Protein AF-A0A3L6G9D0-F1 (afdb_monomer_lite)

Sequence (107 aa):
MPVSINHIIGSWGTNRGPGYKKILLSGIAALFWAIWLSRNEVTFNHKPIPSIMQVIFRCTHWLRFWRLLQKEESQQQILVASHVLEVVAMEVFANHGWRSYTRIEYG

Organism: Zea mays (NCBI:txid4577)

pLDDT: mean 76.19, std 14.08, range [41.94, 90.88]

Radius of gyration: 17.06 Å; chains: 1; bounding box: 50×31×41 Å

Secondary structure (DSSP, 8-state):
----HHHHHHHHHSSS-HHHHHHHHHHHHHHHHHHHHHHHHHHHS-PPPPPHHHHHHHHHHHHHHHGGGS-HHHHHHHHHHHHHHHHHHHHHHHHH-----------

Foldseek 3Di:
DDPDPCVVCVVVPPPDDPLVVVLVVQLVVLLVVLVVVLVCCCVPVVDPNDDPLRSLLSSLVSLLVCLVVGDPVCSVVSNVVSVVSNVVSVVCCVVVPDPPDPPVPPD

Structure (mmCIF, N/CA/C/O backbone):
data_AF-A0A3L6G9D0-F1
#
_entry.id   AF-A0A3L6G9D0-F1
#
loop_
_atom_site.group_PDB
_atom_site.id
_atom_site.type_symbol
_atom_site.label_atom_id
_atom_site.label_alt_id
_atom_site.label_comp_id
_atom_site.label_asym_id
_atom_site.label_entity_id
_atom_site.label_seq_id
_atom_site.pdbx_PDB_ins_code
_atom_site.Cartn_x
_atom_site.Cartn_y
_atom_site.Cartn_z
_atom_site.occupancy
_atom_site.B_iso_or_equiv
_atom_site.auth_seq_id
_atom_site.auth_comp_id
_atom_site.auth_asym_id
_atom_site.auth_atom_id
_atom_site.pdbx_PDB_model_num
ATOM 1 N N . MET A 1 1 ? -18.083 16.469 -22.432 1.00 42.69 1 MET A N 1
ATOM 2 C CA . MET A 1 1 ? -16.983 16.941 -21.559 1.00 42.69 1 MET A CA 1
ATOM 3 C C . MET A 1 1 ? -17.552 17.099 -20.155 1.00 42.69 1 MET A C 1
ATOM 5 O O . MET A 1 1 ? -18.537 17.818 -20.044 1.00 42.69 1 MET A O 1
ATOM 9 N N . PRO A 1 2 ? -17.075 16.394 -19.112 1.00 41.94 2 PRO A N 1
ATOM 10 C CA . PRO A 1 2 ? -17.665 16.536 -17.787 1.00 41.94 2 PRO A CA 1
ATOM 11 C C . PRO A 1 2 ? -17.104 17.794 -17.110 1.00 41.94 2 PRO A C 1
ATOM 13 O O . PRO A 1 2 ? -15.895 17.979 -17.026 1.00 41.94 2 PRO A O 1
ATOM 16 N N . VAL A 1 3 ? -18.008 18.667 -16.664 1.00 63.78 3 VAL A N 1
ATOM 17 C CA . VAL A 1 3 ? -17.727 20.044 -16.204 1.00 63.78 3 VAL A CA 1
ATOM 18 C C . VAL A 1 3 ? -17.526 20.117 -14.677 1.00 63.78 3 VAL A C 1
ATOM 20 O O . VAL A 1 3 ? -17.263 21.178 -14.124 1.00 63.78 3 VAL A O 1
ATOM 23 N N . SER A 1 4 ? -17.631 18.997 -13.950 1.00 59.56 4 SER A N 1
ATOM 24 C CA . SER A 1 4 ? -17.546 19.005 -12.485 1.00 59.56 4 SER A CA 1
ATOM 25 C C . SER A 1 4 ? -17.080 17.672 -11.899 1.00 59.56 4 SER A C 1
ATOM 27 O O . SER A 1 4 ? -17.589 16.610 -12.262 1.00 59.56 4 SER A O 1
ATOM 29 N N . ILE A 1 5 ? -16.171 17.744 -10.918 1.00 57.91 5 ILE A N 1
ATOM 30 C CA . ILE A 1 5 ? -15.706 16.615 -10.086 1.00 57.91 5 ILE A CA 1
ATOM 31 C C . ILE A 1 5 ? -16.893 15.901 -9.409 1.00 57.91 5 ILE A C 1
ATOM 33 O O . ILE A 1 5 ? -16.876 14.680 -9.238 1.00 57.91 5 ILE A O 1
ATOM 37 N N . ASN A 1 6 ? -17.974 16.635 -9.119 1.00 56.28 6 ASN A N 1
ATOM 38 C CA . ASN A 1 6 ? -19.200 16.072 -8.556 1.00 56.28 6 ASN A CA 1
ATOM 39 C C . ASN A 1 6 ? -19.919 15.104 -9.506 1.00 56.28 6 ASN A C 1
ATOM 41 O O . ASN A 1 6 ? -20.649 14.248 -9.032 1.00 56.28 6 ASN A O 1
ATOM 45 N N . HIS A 1 7 ? -19.707 15.163 -10.821 1.00 56.19 7 HIS A N 1
ATOM 46 C CA . HIS A 1 7 ? -20.327 14.198 -11.737 1.00 56.19 7 HIS A CA 1
ATOM 47 C C . HIS A 1 7 ? -19.551 12.872 -11.817 1.00 56.19 7 HIS A C 1
ATOM 49 O O . HIS A 1 7 ? -20.119 11.835 -12.141 1.00 56.19 7 HIS A O 1
ATOM 55 N N . ILE A 1 8 ? -18.251 12.893 -11.512 1.00 63.28 8 ILE A N 1
ATOM 56 C CA . ILE A 1 8 ? -17.376 11.712 -11.590 1.00 63.28 8 ILE A CA 1
ATOM 57 C C . ILE A 1 8 ? -17.401 10.938 -10.264 1.00 63.28 8 ILE A C 1
ATOM 59 O O . ILE A 1 8 ? -17.397 9.712 -10.256 1.00 63.28 8 ILE A O 1
ATOM 63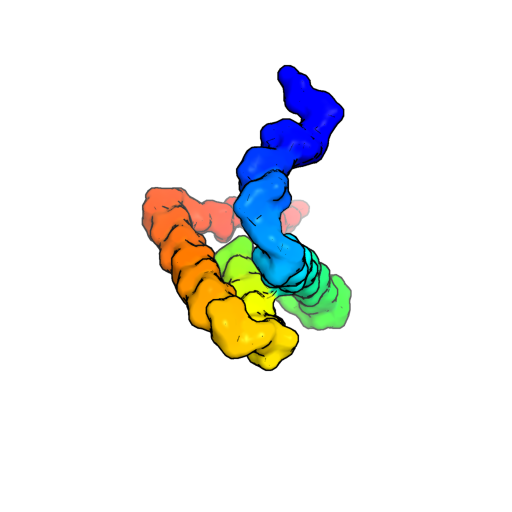 N N . ILE A 1 9 ? -17.458 11.655 -9.137 1.00 57.75 9 ILE A N 1
ATOM 64 C CA . ILE A 1 9 ? -17.334 11.080 -7.784 1.00 57.75 9 ILE A CA 1
ATOM 65 C C . ILE A 1 9 ? -18.659 11.176 -7.001 1.00 57.75 9 ILE A C 1
ATOM 67 O O . ILE A 1 9 ? -18.867 10.471 -6.011 1.00 57.75 9 ILE A O 1
ATOM 71 N N . GLY A 1 10 ? -19.587 12.038 -7.430 1.00 54.00 10 GLY A N 1
ATOM 72 C CA . GLY A 1 10 ? -20.769 12.390 -6.641 1.00 54.00 10 GLY A CA 1
ATOM 73 C C . GLY A 1 10 ? -21.744 11.245 -6.411 1.00 54.00 10 GLY A C 1
ATOM 74 O O . GLY A 1 10 ? -22.328 11.201 -5.332 1.00 54.00 10 GLY A O 1
ATOM 75 N N . SER A 1 11 ? -21.87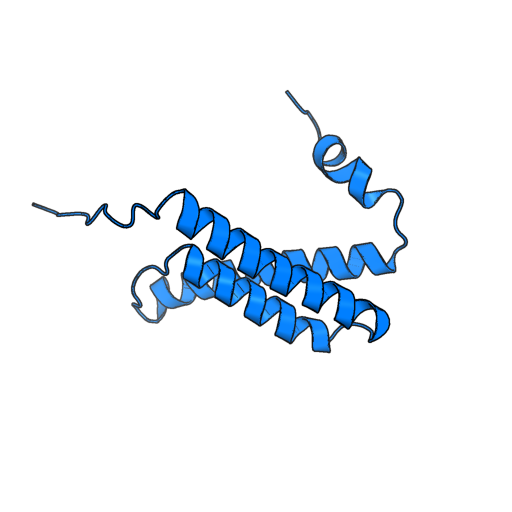4 10.284 -7.334 1.00 58.22 11 SER A N 1
ATOM 76 C CA . SER A 1 11 ? -22.759 9.120 -7.145 1.00 58.22 11 SER A CA 1
ATOM 77 C C . SER A 1 11 ? -22.235 8.133 -6.093 1.00 58.22 11 SER A C 1
ATOM 79 O O . SER A 1 11 ? -23.020 7.495 -5.398 1.00 58.22 11 SER A O 1
ATOM 81 N N . TRP A 1 12 ? -20.913 8.041 -5.913 1.00 57.00 12 TRP A N 1
ATOM 82 C CA . TRP A 1 12 ? -20.292 7.203 -4.881 1.00 57.00 12 TRP A CA 1
ATOM 83 C C . TRP A 1 12 ? -20.328 7.843 -3.489 1.00 57.00 12 TRP A C 1
ATOM 85 O O . TRP A 1 12 ? -20.414 7.139 -2.482 1.00 57.00 12 TRP A O 1
ATOM 95 N N . GLY A 1 13 ? -20.254 9.176 -3.416 1.00 52.88 13 GLY A N 1
ATOM 96 C CA . GLY A 1 13 ? -20.108 9.910 -2.155 1.00 52.88 13 GLY A CA 1
ATOM 97 C C . GLY A 1 13 ? -21.407 10.379 -1.493 1.00 52.88 13 GLY A C 1
ATOM 98 O O . GLY A 1 13 ? -21.374 10.771 -0.324 1.00 52.88 13 GLY A O 1
ATOM 99 N N . THR A 1 14 ? -22.538 10.384 -2.201 1.00 55.44 14 THR A N 1
ATOM 100 C CA . THR A 1 14 ? -23.781 11.006 -1.699 1.00 55.44 14 THR A CA 1
ATOM 101 C C . THR A 1 14 ? -24.603 10.113 -0.773 1.00 55.44 14 THR A C 1
ATOM 103 O O . THR A 1 14 ? -25.296 10.657 0.080 1.00 55.44 14 THR A O 1
ATOM 106 N N . ASN A 1 15 ? -24.479 8.781 -0.849 1.00 54.50 15 ASN A N 1
ATOM 107 C CA . ASN A 1 15 ? -25.384 7.867 -0.130 1.00 54.50 15 ASN A CA 1
ATOM 108 C C . ASN A 1 15 ? -24.731 6.979 0.952 1.00 54.50 15 ASN A C 1
ATOM 110 O O . ASN A 1 15 ? -25.356 6.048 1.452 1.00 54.50 15 ASN A O 1
ATOM 114 N N . ARG A 1 16 ? -23.469 7.220 1.333 1.00 58.38 16 ARG A N 1
ATOM 115 C CA . ARG A 1 16 ? -22.813 6.497 2.442 1.00 58.38 16 ARG A CA 1
ATOM 116 C C . ARG A 1 16 ? -22.476 7.460 3.571 1.00 58.38 16 ARG A C 1
ATOM 118 O O . ARG A 1 16 ? -21.923 8.532 3.332 1.00 58.38 16 ARG A O 1
ATOM 125 N N . GLY A 1 17 ? -22.835 7.075 4.795 1.00 66.06 17 GLY A N 1
ATOM 126 C CA . GLY A 1 17 ? -22.732 7.909 5.992 1.00 66.06 17 GLY A CA 1
ATOM 127 C C . GLY A 1 17 ? -21.331 8.494 6.256 1.00 66.06 17 GLY A C 1
ATOM 128 O O . GLY A 1 17 ? -20.333 8.060 5.675 1.00 66.06 17 GLY A O 1
ATOM 129 N N . PRO A 1 18 ? -21.220 9.473 7.171 1.00 67.19 18 PRO A N 1
ATOM 130 C CA . PRO A 1 18 ? -20.000 10.257 7.399 1.00 67.19 18 PRO A CA 1
ATOM 131 C C . PRO A 1 18 ? -18.759 9.427 7.775 1.00 67.19 18 PRO A C 1
ATOM 133 O O . PRO A 1 18 ? -17.638 9.875 7.539 1.00 67.19 18 PRO A O 1
ATOM 136 N N . GLY A 1 19 ? -18.927 8.211 8.309 1.00 69.12 19 GLY A N 1
ATOM 137 C CA . GLY A 1 19 ? -17.821 7.280 8.572 1.00 69.12 19 GLY A CA 1
ATOM 138 C C . GLY A 1 19 ? -17.112 6.798 7.300 1.00 69.12 19 GLY A C 1
ATOM 139 O O . GLY A 1 19 ? -15.885 6.771 7.257 1.00 69.12 19 GLY A O 1
ATOM 140 N N . TYR A 1 20 ? -17.864 6.522 6.231 1.00 71.12 20 TYR A N 1
ATOM 141 C CA . TYR A 1 20 ? -17.312 6.065 4.951 1.00 71.12 20 TYR A CA 1
ATOM 142 C C . TYR A 1 20 ? -16.453 7.141 4.276 1.00 71.12 20 TYR A C 1
ATOM 144 O O . TYR A 1 20 ? -15.377 6.850 3.759 1.00 71.12 20 TYR A O 1
ATOM 152 N N . LYS A 1 21 ? -16.886 8.406 4.342 1.00 75.69 21 LYS A N 1
ATOM 153 C CA . LYS A 1 21 ? -16.130 9.539 3.785 1.00 75.69 21 LYS A CA 1
ATOM 154 C C . LYS A 1 21 ? -14.762 9.700 4.452 1.00 75.69 21 LYS A C 1
ATOM 156 O O . LYS A 1 21 ? -13.784 9.972 3.764 1.00 75.69 21 LYS A O 1
ATOM 161 N N . LYS A 1 22 ? -14.680 9.493 5.773 1.00 77.56 22 LYS A N 1
ATOM 162 C CA . LYS A 1 22 ? -13.414 9.557 6.523 1.00 77.56 22 LYS A CA 1
ATOM 163 C C . LYS A 1 22 ? -12.443 8.451 6.103 1.00 77.56 22 LYS A C 1
ATOM 165 O O . LYS A 1 22 ? -11.271 8.736 5.889 1.00 77.56 22 LYS A O 1
ATOM 170 N N . ILE A 1 23 ? -12.945 7.229 5.926 1.00 78.94 23 ILE A N 1
ATOM 171 C CA . ILE A 1 23 ? -12.150 6.078 5.466 1.00 78.94 23 ILE A CA 1
ATOM 172 C C . ILE A 1 23 ? -11.670 6.281 4.022 1.00 78.94 23 ILE A C 1
ATOM 174 O O . ILE A 1 23 ? -10.529 5.975 3.690 1.00 78.94 23 ILE A O 1
ATOM 178 N N . LEU A 1 24 ? -12.516 6.840 3.154 1.00 79.94 24 LEU A N 1
ATOM 179 C CA . LEU A 1 24 ? -12.130 7.145 1.777 1.00 79.94 24 LEU A CA 1
ATOM 180 C C . LEU A 1 24 ? -11.027 8.211 1.728 1.00 79.94 24 LEU A C 1
ATOM 182 O O . LEU A 1 24 ? -10.043 8.043 1.013 1.00 79.94 24 LEU A O 1
ATOM 186 N N . LEU A 1 25 ? -11.166 9.285 2.510 1.00 83.81 25 LEU A N 1
ATOM 187 C CA . LEU A 1 25 ? -10.152 10.337 2.603 1.00 83.81 25 LEU A CA 1
ATOM 188 C C . LEU A 1 25 ? -8.828 9.806 3.156 1.00 83.81 25 LEU A C 1
ATOM 190 O O . LEU A 1 25 ? -7.779 10.146 2.615 1.00 83.81 25 LEU A O 1
ATOM 194 N N . SER A 1 26 ? -8.861 8.953 4.185 1.00 81.94 26 SER A N 1
ATOM 195 C CA . SER A 1 26 ? -7.639 8.341 4.717 1.00 81.94 26 SER A CA 1
ATOM 196 C C . SER A 1 26 ? -6.979 7.408 3.698 1.00 81.94 26 SER A C 1
ATOM 198 O O . SER A 1 26 ? -5.757 7.426 3.569 1.00 81.94 26 SER A O 1
ATOM 200 N N . GLY A 1 27 ? -7.766 6.676 2.903 1.00 84.44 27 GLY A N 1
ATOM 201 C CA . GLY A 1 27 ? -7.255 5.869 1.794 1.00 84.44 27 GLY A CA 1
ATOM 202 C C . GLY A 1 27 ? -6.609 6.703 0.682 1.00 84.44 27 GLY A C 1
ATOM 203 O O . GLY A 1 27 ? -5.503 6.396 0.239 1.00 84.44 27 GLY A O 1
ATOM 204 N N . ILE A 1 28 ? -7.256 7.798 0.269 1.00 84.81 28 ILE A N 1
ATOM 205 C CA . ILE A 1 28 ? -6.712 8.741 -0.723 1.00 84.81 28 ILE A CA 1
ATOM 206 C C . ILE A 1 28 ? -5.419 9.385 -0.202 1.00 84.81 28 ILE A C 1
ATOM 208 O O . ILE A 1 28 ? -4.432 9.478 -0.933 1.00 84.81 28 ILE A O 1
ATOM 212 N N . ALA A 1 29 ? -5.392 9.785 1.069 1.00 87.88 29 ALA A N 1
ATOM 213 C CA . ALA A 1 29 ? -4.201 10.340 1.699 1.00 87.88 29 ALA A CA 1
ATOM 214 C C . ALA A 1 29 ? -3.049 9.321 1.747 1.00 87.88 29 ALA A C 1
ATOM 216 O O . ALA A 1 29 ? -1.919 9.684 1.431 1.00 87.88 29 ALA A O 1
ATOM 217 N N . ALA A 1 30 ? -3.326 8.048 2.050 1.00 86.38 30 ALA A N 1
ATOM 218 C CA . ALA A 1 30 ? -2.318 6.986 2.030 1.00 86.38 30 ALA A CA 1
ATOM 219 C C . ALA A 1 30 ? -1.724 6.761 0.625 1.00 86.38 30 ALA A C 1
ATOM 221 O O . ALA A 1 30 ? -0.519 6.537 0.496 1.00 86.38 30 ALA A O 1
ATOM 222 N N . LEU A 1 31 ? -2.535 6.880 -0.435 1.00 83.88 31 LEU A N 1
ATOM 223 C CA . LEU A 1 31 ? -2.054 6.822 -1.822 1.00 83.88 31 LEU A CA 1
ATOM 224 C C . LEU A 1 31 ? -1.108 7.985 -2.139 1.00 83.88 31 LEU A C 1
ATOM 226 O O . LEU A 1 31 ? 0.001 7.765 -2.631 1.00 83.88 31 LEU A O 1
ATOM 230 N N . PHE A 1 32 ? -1.509 9.218 -1.817 1.00 87.19 32 PHE A N 1
ATOM 231 C CA . PHE A 1 32 ? -0.644 10.384 -2.011 1.00 87.19 32 PHE A CA 1
ATOM 232 C C . PHE A 1 32 ? 0.644 10.288 -1.190 1.00 87.19 32 PHE A C 1
ATOM 234 O O . PHE A 1 32 ? 1.714 10.620 -1.699 1.00 87.19 32 PHE A O 1
ATOM 241 N N . TRP A 1 33 ? 0.561 9.772 0.038 1.00 87.50 33 TRP A N 1
ATOM 242 C CA . TRP A 1 33 ? 1.716 9.541 0.902 1.00 87.50 33 TRP A CA 1
ATOM 243 C C . TRP A 1 33 ? 2.711 8.557 0.279 1.00 87.50 33 TRP A C 1
ATOM 245 O O . TRP A 1 33 ? 3.908 8.835 0.217 1.00 87.50 33 TRP A O 1
ATOM 255 N N . ALA A 1 34 ? 2.229 7.431 -0.248 1.00 85.62 34 ALA A N 1
ATOM 256 C CA . ALA A 1 34 ? 3.073 6.425 -0.883 1.00 85.62 34 ALA A CA 1
ATOM 257 C C . ALA A 1 34 ? 3.744 6.935 -2.173 1.00 85.62 34 ALA A C 1
ATOM 259 O O . ALA A 1 34 ? 4.912 6.617 -2.424 1.00 85.62 34 ALA A O 1
ATOM 260 N N . ILE A 1 35 ? 3.044 7.756 -2.965 1.00 85.38 35 ILE A N 1
ATOM 261 C CA . ILE A 1 35 ? 3.606 8.414 -4.157 1.00 85.38 35 ILE A CA 1
ATOM 262 C C . ILE A 1 35 ? 4.677 9.426 -3.748 1.00 85.38 35 ILE A C 1
ATOM 264 O O . ILE A 1 35 ? 5.779 9.414 -4.301 1.00 85.38 35 ILE A O 1
ATOM 268 N N . TRP A 1 36 ? 4.375 10.282 -2.770 1.00 88.50 36 TRP A N 1
ATOM 269 C CA . TRP A 1 36 ? 5.309 11.287 -2.269 1.00 88.50 36 TRP A CA 1
ATOM 270 C C . TRP A 1 36 ? 6.577 10.642 -1.701 1.00 88.50 36 TRP A C 1
ATOM 272 O O . TRP A 1 36 ? 7.679 11.009 -2.102 1.00 88.50 36 TRP A O 1
ATOM 282 N N . LEU A 1 37 ? 6.434 9.609 -0.867 1.00 85.69 37 LEU A N 1
ATOM 283 C CA . LEU A 1 37 ? 7.566 8.861 -0.324 1.00 85.69 37 LEU A CA 1
ATOM 284 C C . LEU A 1 37 ? 8.384 8.200 -1.440 1.00 85.69 37 LEU A C 1
ATOM 286 O O . LEU A 1 37 ? 9.607 8.277 -1.441 1.00 85.69 37 LEU A O 1
ATOM 290 N N . SER A 1 38 ? 7.721 7.597 -2.428 1.00 83.81 38 SER A N 1
ATOM 291 C CA . SER A 1 38 ? 8.411 6.977 -3.565 1.00 83.81 38 SER A CA 1
ATOM 292 C C . SER A 1 38 ? 9.214 7.989 -4.383 1.00 83.81 38 SER A C 1
ATOM 294 O O . SER A 1 38 ? 10.305 7.652 -4.834 1.00 83.81 38 SER A O 1
ATOM 296 N N . ARG A 1 39 ? 8.727 9.229 -4.526 1.00 81.62 39 ARG A N 1
ATOM 297 C CA . ARG A 1 39 ? 9.494 10.321 -5.145 1.00 81.62 39 ARG A CA 1
ATOM 298 C C . ARG A 1 39 ? 10.665 10.769 -4.273 1.00 81.62 39 ARG A C 1
ATOM 300 O O . ARG A 1 39 ? 11.765 10.924 -4.793 1.00 81.62 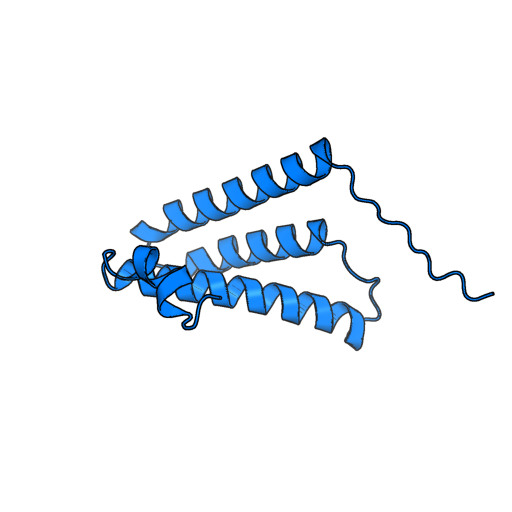39 ARG A O 1
ATOM 307 N N . ASN A 1 40 ? 10.459 10.920 -2.968 1.00 85.19 40 ASN A N 1
ATOM 308 C CA . ASN A 1 40 ? 11.521 11.330 -2.049 1.00 85.19 40 ASN A CA 1
ATOM 309 C C . ASN A 1 40 ? 12.675 10.326 -2.000 1.00 85.19 40 ASN A C 1
ATOM 311 O O . ASN A 1 40 ? 13.830 10.731 -1.971 1.00 85.19 40 ASN A O 1
ATOM 315 N N . GLU A 1 41 ? 12.388 9.028 -2.046 1.00 83.06 41 GLU A N 1
ATOM 316 C CA . GLU A 1 41 ? 13.429 7.996 -2.092 1.00 83.06 41 GLU A CA 1
ATOM 317 C C . GLU A 1 41 ? 14.328 8.119 -3.337 1.00 83.06 41 GLU A C 1
ATOM 319 O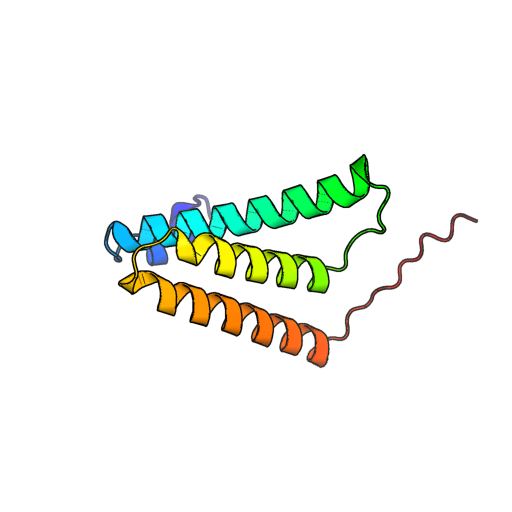 O . GLU A 1 41 ? 15.528 7.865 -3.263 1.00 83.06 41 GLU A O 1
ATOM 324 N N . VAL A 1 42 ? 13.774 8.543 -4.474 1.00 83.06 42 VAL A N 1
ATOM 325 C CA . VAL A 1 42 ? 14.553 8.776 -5.701 1.00 83.06 42 VAL A CA 1
ATOM 326 C C . VAL A 1 42 ? 15.367 10.065 -5.588 1.00 83.06 42 VAL A C 1
ATOM 328 O O . VAL A 1 42 ? 16.542 10.087 -5.944 1.00 83.06 42 VAL A O 1
ATOM 331 N N . THR A 1 43 ? 14.755 11.137 -5.078 1.00 77.44 43 THR A N 1
ATOM 332 C CA . THR A 1 43 ? 15.379 12.467 -5.009 1.00 77.44 43 THR A CA 1
ATOM 333 C C . THR A 1 43 ? 16.448 12.580 -3.922 1.00 77.44 43 THR A C 1
ATOM 335 O O . THR A 1 43 ? 17.487 13.180 -4.172 1.00 77.44 43 THR A O 1
ATOM 338 N N . PHE A 1 44 ? 16.211 12.019 -2.735 1.00 78.69 44 PHE A N 1
ATOM 339 C CA . PHE A 1 44 ? 17.088 12.185 -1.571 1.00 78.69 44 PHE A CA 1
ATOM 340 C C . PHE A 1 44 ? 18.008 10.988 -1.331 1.00 78.69 44 PHE A C 1
ATOM 342 O O . PHE A 1 44 ? 19.143 11.177 -0.912 1.00 78.69 44 PHE A O 1
ATOM 349 N N . ASN A 1 45 ? 17.545 9.764 -1.612 1.00 79.81 45 ASN A N 1
ATOM 350 C CA . ASN A 1 45 ? 18.331 8.548 -1.364 1.00 79.81 45 ASN A CA 1
ATOM 351 C C . ASN A 1 45 ? 18.997 7.994 -2.634 1.00 79.81 45 ASN A C 1
ATOM 353 O O . ASN A 1 45 ? 19.546 6.894 -2.589 1.00 79.81 45 ASN A O 1
ATOM 357 N N . HIS A 1 46 ? 18.918 8.714 -3.764 1.00 77.94 46 HIS A N 1
ATOM 358 C CA . HIS A 1 46 ? 19.443 8.302 -5.075 1.00 77.94 46 HIS A CA 1
ATOM 359 C C . HIS A 1 46 ? 19.051 6.869 -5.480 1.00 77.94 46 HIS A C 1
ATOM 361 O O . HIS A 1 46 ? 19.776 6.187 -6.208 1.00 77.94 46 HIS A O 1
ATOM 367 N N . LYS A 1 47 ? 17.897 6.386 -5.000 1.00 79.44 47 LYS A N 1
ATOM 368 C CA . LYS A 1 47 ? 17.406 5.048 -5.334 1.00 79.44 47 LYS A CA 1
ATOM 369 C C . LYS A 1 47 ? 16.875 5.024 -6.769 1.00 79.44 47 LYS A C 1
ATOM 371 O O . LYS A 1 47 ? 16.367 6.041 -7.250 1.00 79.44 47 LYS A O 1
ATOM 376 N N . PRO A 1 48 ? 16.943 3.869 -7.456 1.00 79.25 48 PRO A N 1
ATOM 377 C CA . PRO A 1 48 ? 16.351 3.729 -8.780 1.00 79.25 48 PRO A CA 1
ATOM 378 C C . PRO A 1 48 ? 14.849 4.028 -8.738 1.00 79.25 48 PRO A C 1
ATOM 380 O O . PRO A 1 48 ? 14.181 3.786 -7.727 1.00 79.25 48 PRO A O 1
ATOM 383 N N . ILE A 1 49 ? 14.325 4.546 -9.852 1.00 78.31 49 ILE A N 1
ATOM 384 C CA . ILE A 1 49 ? 12.903 4.871 -9.995 1.00 78.31 49 ILE A CA 1
ATOM 385 C C . ILE A 1 49 ? 12.089 3.595 -9.728 1.00 78.31 49 ILE A C 1
ATOM 387 O O . ILE A 1 49 ? 12.266 2.608 -10.449 1.00 78.31 49 ILE A O 1
ATOM 391 N N . PRO A 1 50 ? 11.222 3.579 -8.698 1.00 78.69 50 PRO A N 1
ATOM 392 C CA . PRO A 1 50 ? 10.464 2.388 -8.356 1.00 78.69 50 PRO A CA 1
ATOM 393 C C . PRO A 1 50 ? 9.472 2.055 -9.469 1.00 78.69 50 PRO A C 1
ATOM 395 O O . PRO A 1 50 ? 8.852 2.945 -10.058 1.00 78.69 50 PRO A O 1
ATOM 398 N N . SER A 1 51 ? 9.292 0.764 -9.743 1.00 82.31 51 SER A N 1
ATOM 399 C CA . SER A 1 51 ? 8.281 0.324 -10.705 1.00 82.31 51 SER A CA 1
ATOM 400 C C . SER A 1 51 ? 6.875 0.644 -10.194 1.00 82.31 51 SER A C 1
ATOM 402 O O . SER A 1 51 ? 6.643 0.732 -8.986 1.00 82.31 51 SER A O 1
ATOM 404 N N . ILE A 1 52 ? 5.899 0.766 -11.099 1.00 80.75 52 ILE A N 1
ATOM 405 C CA . ILE A 1 52 ? 4.502 1.000 -10.701 1.00 80.75 52 ILE A CA 1
ATOM 406 C C . ILE A 1 52 ? 4.004 -0.105 -9.760 1.00 80.75 52 ILE A C 1
ATOM 408 O O . ILE A 1 52 ? 3.323 0.193 -8.783 1.00 80.75 52 ILE A O 1
ATOM 412 N N . MET A 1 53 ? 4.420 -1.357 -9.974 1.00 84.31 53 MET A N 1
ATOM 413 C CA . MET A 1 53 ? 4.130 -2.461 -9.058 1.00 84.31 53 MET A CA 1
ATOM 414 C C . MET A 1 53 ? 4.685 -2.178 -7.654 1.00 84.31 53 MET A C 1
ATOM 416 O O . MET A 1 53 ? 3.952 -2.275 -6.674 1.00 84.31 53 MET A O 1
ATOM 420 N N . GLN A 1 54 ? 5.951 -1.762 -7.538 1.00 85.62 54 GLN A N 1
ATOM 421 C CA . GLN A 1 54 ? 6.549 -1.412 -6.244 1.00 85.62 54 GLN A CA 1
ATOM 422 C C . GLN A 1 54 ? 5.824 -0.243 -5.569 1.00 85.62 54 GLN A C 1
ATOM 424 O O . GLN A 1 54 ? 5.645 -0.261 -4.351 1.00 85.62 54 GLN A O 1
ATOM 429 N N . VAL A 1 55 ? 5.380 0.754 -6.337 1.00 85.75 55 VAL A N 1
ATOM 430 C CA . VAL A 1 55 ? 4.576 1.863 -5.806 1.00 85.75 55 VAL A CA 1
ATOM 431 C C . VAL A 1 55 ? 3.229 1.351 -5.287 1.00 85.75 55 VAL A C 1
ATOM 433 O O . VAL A 1 55 ? 2.855 1.700 -4.171 1.00 85.75 55 VAL A O 1
ATOM 436 N N . ILE A 1 56 ? 2.538 0.471 -6.020 1.00 87.12 56 ILE A N 1
ATOM 437 C CA . ILE A 1 56 ? 1.256 -0.113 -5.590 1.00 87.12 56 ILE A CA 1
ATOM 438 C C . ILE A 1 56 ? 1.418 -0.945 -4.311 1.00 87.12 56 ILE A C 1
ATOM 440 O O . ILE A 1 56 ? 0.647 -0.757 -3.372 1.00 87.12 56 ILE A O 1
ATOM 444 N N . PHE A 1 57 ? 2.438 -1.800 -4.215 1.00 87.00 57 PHE A N 1
ATOM 445 C CA . PHE A 1 57 ? 2.696 -2.566 -2.987 1.00 87.00 57 PHE A CA 1
ATOM 446 C C . PHE A 1 57 ? 3.060 -1.667 -1.795 1.00 87.00 57 PHE A C 1
ATOM 448 O O . PHE A 1 57 ? 2.704 -1.954 -0.652 1.00 87.00 57 PHE A O 1
ATOM 455 N N . ARG A 1 58 ? 3.735 -0.535 -2.031 1.00 88.44 58 ARG A N 1
ATOM 456 C CA . ARG A 1 58 ? 3.954 0.472 -0.978 1.00 88.44 58 ARG A CA 1
ATOM 457 C C . ARG A 1 58 ? 2.642 1.131 -0.561 1.00 88.44 58 ARG A C 1
ATOM 459 O O . ARG A 1 58 ? 2.416 1.306 0.633 1.00 88.44 58 ARG A O 1
ATOM 466 N N . CYS A 1 59 ? 1.767 1.463 -1.509 1.00 88.25 59 CYS A N 1
ATOM 467 C CA . CYS A 1 59 ? 0.430 1.975 -1.211 1.00 88.25 59 CYS A CA 1
ATOM 468 C C . CYS A 1 59 ? -0.364 0.996 -0.337 1.00 88.25 59 CYS A C 1
ATOM 470 O O . CYS A 1 59 ? -0.938 1.407 0.670 1.00 88.25 59 CYS A O 1
ATOM 472 N N . THR A 1 60 ? -0.378 -0.295 -0.679 1.00 88.94 60 THR A N 1
ATOM 473 C CA . THR A 1 60 ? -1.135 -1.315 0.068 1.00 88.94 60 THR A CA 1
ATOM 474 C C . THR A 1 60 ? -0.545 -1.542 1.457 1.00 88.94 60 THR A C 1
ATOM 476 O O . THR A 1 60 ? -1.290 -1.694 2.427 1.00 88.94 60 THR A O 1
ATOM 479 N N . HIS A 1 61 ? 0.781 -1.469 1.592 1.00 89.69 61 HIS A N 1
ATOM 480 C CA . HIS A 1 61 ? 1.452 -1.477 2.889 1.00 89.69 61 HIS A CA 1
ATOM 481 C C . HIS A 1 61 ? 1.007 -0.300 3.771 1.00 89.69 61 HIS A C 1
ATOM 483 O O . HIS A 1 61 ? 0.586 -0.510 4.911 1.00 89.69 61 HIS A O 1
ATOM 489 N N . TRP A 1 62 ? 1.024 0.927 3.242 1.00 88.25 62 TRP A N 1
ATOM 490 C CA . TRP A 1 62 ? 0.586 2.108 3.992 1.00 88.25 62 TRP A CA 1
ATOM 491 C C . TRP A 1 62 ? -0.903 2.068 4.334 1.00 88.25 62 TRP A C 1
ATOM 493 O O . TRP A 1 62 ? -1.267 2.408 5.457 1.00 88.25 62 TRP A O 1
ATOM 503 N N . LEU A 1 63 ? -1.756 1.574 3.433 1.00 87.88 63 LEU A N 1
ATOM 504 C CA . LEU A 1 63 ? -3.177 1.351 3.718 1.00 87.88 63 LEU A CA 1
ATOM 505 C C . LEU A 1 63 ? -3.372 0.370 4.881 1.00 87.88 63 LEU A C 1
ATOM 507 O O . LEU A 1 63 ? -4.143 0.649 5.801 1.00 87.88 63 LEU A O 1
ATOM 511 N N . ARG A 1 64 ? -2.636 -0.748 4.897 1.00 88.75 64 ARG A N 1
ATOM 512 C CA . ARG A 1 64 ? -2.672 -1.725 5.999 1.00 88.75 64 ARG A CA 1
ATOM 513 C C . ARG A 1 64 ? -2.147 -1.165 7.315 1.00 88.75 64 ARG A C 1
ATOM 515 O O . ARG A 1 64 ? -2.670 -1.552 8.361 1.00 88.75 64 ARG A O 1
ATOM 522 N N . PHE A 1 65 ? -1.144 -0.290 7.266 1.00 87.88 65 PHE A N 1
ATOM 523 C CA . PHE A 1 65 ? -0.599 0.379 8.445 1.00 87.88 65 PHE A CA 1
ATOM 524 C C . PHE A 1 65 ? -1.596 1.408 8.998 1.00 87.88 65 PHE A C 1
ATOM 526 O O . PHE A 1 65 ? -1.952 1.367 10.172 1.00 87.88 65 PHE A O 1
ATOM 533 N N . TRP A 1 66 ? -2.140 2.275 8.140 1.00 86.69 66 TRP A N 1
ATOM 534 C CA . TRP A 1 66 ? -3.065 3.346 8.534 1.00 86.69 66 TRP A CA 1
ATOM 535 C C . TRP A 1 66 ? -4.439 2.829 8.941 1.00 86.69 66 TRP A C 1
ATOM 537 O O . TRP A 1 66 ? -5.143 3.482 9.708 1.00 86.69 66 TRP A O 1
ATOM 547 N N . ARG A 1 67 ? -4.805 1.628 8.496 1.00 87.69 67 ARG A N 1
ATOM 548 C CA . ARG A 1 67 ? -5.947 0.878 9.015 1.00 87.69 67 ARG A CA 1
ATOM 549 C C . ARG A 1 67 ? -5.944 0.775 10.539 1.00 87.69 67 ARG A C 1
ATOM 551 O O . ARG A 1 67 ? -7.010 0.879 11.131 1.00 87.69 67 ARG A O 1
ATOM 558 N N . LEU A 1 68 ? -4.781 0.585 11.167 1.00 86.88 68 LEU A N 1
ATOM 559 C CA . LEU A 1 68 ? -4.678 0.463 12.628 1.00 86.88 68 LEU A CA 1
ATOM 560 C C . LEU A 1 68 ? -5.127 1.744 13.349 1.00 86.88 68 LEU A C 1
ATOM 562 O O . LEU A 1 68 ? -5.521 1.690 14.507 1.00 86.88 68 LEU A O 1
ATOM 566 N N . LEU A 1 69 ? -5.114 2.883 12.651 1.00 85.31 69 LEU A N 1
ATOM 567 C CA . LEU A 1 69 ? -5.596 4.174 13.146 1.00 85.31 69 LEU A CA 1
ATOM 568 C C . LEU A 1 69 ? -7.108 4.367 12.934 1.00 85.31 69 LEU A C 1
ATOM 570 O O . LEU A 1 69 ? -7.668 5.376 13.360 1.00 85.31 69 LEU A O 1
ATOM 574 N N . GLN A 1 70 ? -7.774 3.446 12.235 1.00 83.62 70 GLN A N 1
ATOM 575 C CA . GLN A 1 70 ? -9.209 3.500 11.966 1.00 83.62 70 GLN A CA 1
ATOM 576 C C . GLN A 1 70 ? -9.990 2.643 12.968 1.00 83.62 70 GLN A C 1
ATOM 578 O O . GLN A 1 70 ? -9.453 1.729 13.598 1.00 83.62 70 GLN A O 1
ATOM 583 N N . LYS A 1 71 ? -11.294 2.921 13.086 1.00 83.38 71 LYS A N 1
ATOM 584 C CA . LYS A 1 71 ? -12.213 2.141 13.930 1.00 83.38 71 LYS A CA 1
ATOM 585 C C . LYS A 1 71 ? -12.219 0.672 13.514 1.00 83.38 71 LYS A C 1
ATOM 587 O O . LYS A 1 71 ? -12.219 0.393 12.315 1.00 83.38 71 LYS A O 1
ATOM 592 N N . GLU A 1 72 ? -12.313 -0.234 14.482 1.00 83.62 72 GLU A N 1
ATOM 593 C CA . GLU A 1 72 ? -12.281 -1.692 14.282 1.00 83.62 72 GLU A CA 1
ATOM 594 C C . GLU A 1 72 ? -13.232 -2.171 13.170 1.00 83.62 72 GLU A C 1
ATOM 596 O O . GLU A 1 72 ? -12.807 -2.863 12.247 1.00 83.62 72 GLU A O 1
ATOM 601 N N . GLU A 1 73 ? -14.468 -1.662 13.153 1.00 82.19 73 GLU A N 1
ATOM 602 C CA . GLU A 1 73 ? -15.496 -1.960 12.137 1.00 82.19 73 GLU A CA 1
ATOM 603 C C . GLU A 1 73 ? -15.045 -1.673 10.692 1.00 82.19 73 GLU A C 1
ATOM 605 O O . GLU A 1 73 ? -15.461 -2.332 9.741 1.00 82.19 73 GLU A O 1
ATOM 610 N N . SER A 1 74 ? -14.173 -0.680 10.511 1.00 79.50 74 SER A N 1
ATOM 611 C CA . SER A 1 74 ? -13.646 -0.278 9.202 1.00 79.50 74 SER A CA 1
ATOM 612 C C . SER A 1 74 ? -12.337 -0.967 8.831 1.00 79.50 74 SER A C 1
ATOM 614 O O . SER A 1 74 ? -11.922 -0.932 7.669 1.00 79.50 74 SER A O 1
ATOM 616 N N . GLN A 1 75 ? -11.682 -1.626 9.790 1.00 85.62 75 GLN A N 1
ATOM 617 C CA . GLN A 1 75 ? -10.380 -2.232 9.551 1.00 85.62 75 GLN A CA 1
ATOM 618 C C . GLN A 1 75 ? -10.475 -3.386 8.556 1.00 85.62 75 GLN A C 1
ATOM 620 O O . GLN A 1 75 ? -9.666 -3.482 7.629 1.00 85.62 75 GLN A O 1
ATOM 625 N N . GLN A 1 76 ? -11.488 -4.236 8.704 1.00 86.50 76 GLN A N 1
ATOM 626 C CA . GLN A 1 76 ? -11.695 -5.362 7.799 1.00 86.50 76 GLN A CA 1
ATOM 627 C C . GLN A 1 76 ? -11.946 -4.893 6.359 1.00 86.50 76 GLN A C 1
ATOM 629 O O . GLN A 1 76 ? -11.390 -5.460 5.421 1.00 86.50 76 GLN A O 1
ATOM 634 N N . GLN A 1 77 ? -12.693 -3.800 6.176 1.00 84.06 77 GLN A N 1
ATOM 635 C CA . GLN A 1 77 ? -12.940 -3.223 4.852 1.00 84.06 77 GLN A CA 1
ATOM 636 C C . GLN A 1 77 ? -11.647 -2.726 4.193 1.00 84.06 77 GLN A C 1
ATOM 638 O O . GLN A 1 77 ? -11.426 -2.976 3.009 1.00 84.06 77 GLN A O 1
ATOM 643 N N . ILE A 1 78 ? -10.765 -2.075 4.956 1.00 85.88 78 ILE A N 1
ATOM 644 C CA . ILE A 1 78 ? -9.474 -1.593 4.444 1.00 85.88 78 ILE A CA 1
ATOM 645 C C . ILE A 1 78 ? -8.541 -2.761 4.112 1.00 85.88 78 ILE A C 1
ATOM 647 O O . ILE A 1 78 ? -7.833 -2.699 3.106 1.00 85.88 78 ILE A O 1
ATOM 651 N N . LEU A 1 79 ? -8.549 -3.839 4.905 1.00 88.62 79 LEU A N 1
ATOM 652 C CA . LEU A 1 79 ? -7.799 -5.056 4.575 1.00 88.62 79 LEU A CA 1
ATOM 653 C C . LEU A 1 79 ? -8.240 -5.653 3.246 1.00 88.62 79 LEU A C 1
ATOM 655 O O . LEU A 1 79 ? -7.392 -5.911 2.392 1.00 88.62 79 LEU A O 1
ATOM 659 N N . VAL A 1 80 ? -9.549 -5.855 3.081 1.00 88.31 80 VAL A N 1
ATOM 660 C CA . VAL A 1 80 ? -10.118 -6.425 1.856 1.00 88.31 80 VAL A CA 1
ATOM 661 C C . VAL A 1 80 ? -9.788 -5.527 0.669 1.00 88.31 80 VAL A C 1
ATOM 663 O O . VAL A 1 80 ? -9.266 -6.016 -0.326 1.00 88.31 80 VAL A O 1
ATOM 666 N N . ALA A 1 81 ? -9.989 -4.213 0.793 1.00 86.75 81 ALA A N 1
ATOM 667 C CA . ALA A 1 81 ? -9.656 -3.265 -0.268 1.00 86.75 81 ALA A CA 1
ATOM 668 C C . ALA A 1 81 ? -8.162 -3.295 -0.635 1.00 86.75 81 ALA A C 1
ATOM 670 O O . ALA A 1 81 ? -7.818 -3.282 -1.814 1.00 86.75 81 ALA A O 1
ATOM 671 N N . SER A 1 82 ? -7.275 -3.390 0.361 1.00 87.94 82 SER A N 1
ATOM 672 C CA . SER A 1 82 ? -5.826 -3.484 0.133 1.00 87.94 82 SER A CA 1
ATOM 673 C C . SER A 1 82 ? -5.456 -4.785 -0.580 1.00 87.94 82 SER A C 1
ATOM 675 O O . SER A 1 82 ? -4.630 -4.769 -1.484 1.00 87.94 82 SER A O 1
ATOM 677 N N . HIS A 1 83 ? -6.072 -5.906 -0.197 1.00 90.25 83 HIS A N 1
ATOM 678 C CA . HIS A 1 83 ? -5.818 -7.201 -0.824 1.00 90.25 83 HIS A CA 1
ATOM 679 C C . HIS A 1 83 ? -6.347 -7.262 -2.262 1.00 90.25 83 HIS A C 1
ATOM 681 O O . HIS A 1 83 ? -5.627 -7.689 -3.156 1.00 90.25 83 HIS A O 1
ATOM 687 N N . VAL A 1 84 ? -7.563 -6.762 -2.506 1.00 90.88 84 VAL A N 1
ATOM 688 C CA . VAL A 1 84 ? -8.128 -6.657 -3.860 1.00 90.88 84 VAL A CA 1
ATOM 689 C C . VAL A 1 84 ? -7.231 -5.798 -4.748 1.00 90.88 84 VAL A C 1
ATOM 691 O O . VAL A 1 84 ? -6.961 -6.177 -5.882 1.00 90.88 84 VAL A O 1
ATOM 694 N N . LEU A 1 85 ? -6.714 -4.680 -4.232 1.00 87.81 85 LEU A N 1
ATOM 695 C CA . LEU A 1 85 ? -5.796 -3.827 -4.984 1.00 87.81 85 LEU A CA 1
ATOM 696 C C . LEU A 1 85 ? -4.500 -4.559 -5.372 1.00 87.81 85 LEU A C 1
ATOM 698 O O . LEU A 1 85 ? -4.027 -4.392 -6.493 1.00 87.81 85 LEU A O 1
ATOM 702 N N . GLU A 1 86 ? -3.944 -5.385 -4.481 1.00 89.81 86 GLU A N 1
ATOM 703 C CA . GLU A 1 86 ? -2.768 -6.213 -4.783 1.00 89.81 86 GLU A CA 1
ATOM 704 C C . GLU A 1 86 ? -3.060 -7.266 -5.849 1.00 89.81 86 GLU A C 1
ATOM 706 O O . GLU A 1 86 ? -2.280 -7.405 -6.789 1.00 89.81 86 GLU A O 1
ATOM 711 N N . VAL A 1 87 ? -4.178 -7.986 -5.722 1.00 90.69 87 VAL A N 1
ATOM 712 C CA . VAL A 1 87 ? -4.579 -9.026 -6.680 1.00 90.69 87 VAL A CA 1
ATOM 713 C C . VAL A 1 87 ? -4.813 -8.416 -8.057 1.00 90.69 87 VAL A C 1
ATOM 715 O O . VAL A 1 87 ? -4.205 -8.865 -9.022 1.00 90.69 87 VAL A O 1
ATOM 718 N N . VAL A 1 88 ? -5.596 -7.336 -8.145 1.00 88.25 88 VAL A N 1
ATOM 719 C CA . VAL A 1 88 ? -5.866 -6.643 -9.415 1.00 88.25 88 VAL A CA 1
ATOM 720 C C . VAL A 1 88 ? -4.573 -6.116 -10.032 1.00 88.25 88 VAL A C 1
ATOM 722 O O . VAL A 1 88 ? -4.373 -6.233 -11.238 1.00 88.25 88 VAL A O 1
ATOM 725 N N . ALA A 1 89 ? -3.663 -5.561 -9.228 1.00 86.62 89 ALA A N 1
ATOM 726 C CA . ALA A 1 89 ? -2.368 -5.131 -9.737 1.00 86.62 89 ALA A CA 1
ATOM 727 C C . ALA A 1 89 ? -1.568 -6.316 -10.293 1.00 86.62 89 ALA A C 1
ATOM 729 O O . ALA A 1 89 ? -1.069 -6.236 -11.412 1.00 86.62 89 ALA A O 1
ATOM 730 N N . MET A 1 90 ? -1.479 -7.427 -9.564 1.00 88.19 90 MET A N 1
ATOM 731 C CA . MET A 1 90 ? -0.779 -8.622 -10.039 1.00 88.19 90 MET A CA 1
ATOM 732 C C . MET A 1 90 ? -1.407 -9.191 -11.317 1.00 88.19 90 MET A C 1
ATOM 734 O O . MET A 1 90 ? -0.675 -9.479 -12.259 1.00 88.19 90 MET A O 1
ATOM 738 N N . GLU A 1 91 ? -2.735 -9.282 -11.396 1.00 87.88 91 GLU A N 1
ATOM 739 C CA . GLU A 1 91 ? -3.459 -9.748 -12.584 1.00 87.88 91 GLU A CA 1
ATOM 740 C C . GLU A 1 91 ? -3.231 -8.843 -13.795 1.00 87.88 91 GLU A C 1
ATOM 742 O O . GLU A 1 91 ? -2.946 -9.331 -14.888 1.00 87.88 91 GLU A O 1
ATOM 747 N N . VAL A 1 92 ? -3.316 -7.519 -13.623 1.00 84.12 92 VAL A N 1
ATOM 748 C CA . VAL A 1 92 ? -3.050 -6.568 -14.712 1.00 84.12 92 VAL A CA 1
ATOM 749 C C . VAL A 1 92 ? -1.621 -6.734 -15.218 1.00 84.12 92 VAL A C 1
ATOM 751 O O . VAL A 1 92 ? -1.413 -6.803 -16.430 1.00 84.12 92 VAL A O 1
ATOM 754 N N . PHE A 1 93 ? -0.649 -6.851 -14.311 1.00 79.44 93 PHE A N 1
ATOM 755 C CA . PHE A 1 93 ? 0.754 -7.048 -14.670 1.00 79.44 93 PHE A CA 1
ATOM 756 C C . PHE A 1 93 ? 1.009 -8.402 -15.346 1.00 79.44 93 PHE A C 1
ATOM 758 O O . PHE A 1 93 ? 1.773 -8.451 -16.310 1.00 79.44 93 PHE A O 1
ATOM 765 N N . ALA A 1 94 ? 0.366 -9.474 -14.8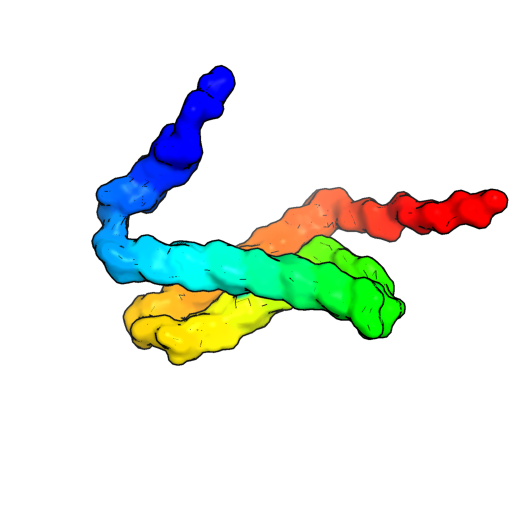78 1.00 82.38 94 ALA A N 1
ATOM 766 C CA . ALA A 1 94 ? 0.488 -10.812 -15.451 1.00 82.38 94 ALA A CA 1
ATOM 767 C C . ALA A 1 94 ? -0.141 -10.901 -16.851 1.00 82.38 94 ALA A C 1
ATOM 769 O O . ALA A 1 94 ? 0.454 -11.488 -17.750 1.00 82.38 94 ALA A O 1
ATOM 770 N N . ASN A 1 95 ? -1.306 -10.279 -17.051 1.00 79.44 95 ASN A N 1
ATOM 771 C CA . ASN A 1 95 ? -2.042 -10.340 -18.316 1.00 79.44 95 ASN A CA 1
ATOM 772 C C . ASN A 1 95 ? -1.496 -9.392 -19.389 1.00 79.44 95 ASN A C 1
ATOM 774 O O . ASN A 1 95 ? -1.578 -9.704 -20.574 1.00 79.44 95 ASN A O 1
ATOM 778 N N . HIS A 1 96 ? -0.960 -8.232 -19.001 1.00 71.00 96 HIS A N 1
ATOM 779 C CA . HIS A 1 96 ? -0.543 -7.213 -19.970 1.00 71.00 96 HIS A CA 1
ATOM 780 C C . HIS A 1 96 ? 0.970 -7.139 -20.168 1.00 71.00 96 HIS A C 1
ATOM 782 O O . HIS A 1 96 ? 1.399 -6.550 -21.157 1.00 71.00 96 HIS A O 1
ATOM 788 N N . GLY A 1 97 ? 1.769 -7.738 -19.275 1.00 61.12 97 GLY A N 1
ATOM 789 C CA . GLY A 1 97 ? 3.226 -7.648 -19.298 1.00 61.12 97 GLY A CA 1
ATOM 790 C C . GLY A 1 97 ? 3.706 -6.208 -19.092 1.00 61.12 97 GLY A C 1
ATOM 791 O O . GLY A 1 97 ? 3.455 -5.305 -19.888 1.00 61.12 97 GLY A O 1
ATOM 792 N N . TRP A 1 98 ? 4.442 -5.943 -18.018 1.00 63.16 98 TRP A N 1
ATOM 793 C CA . TRP A 1 98 ? 4.999 -4.604 -17.836 1.00 63.16 98 TRP A CA 1
ATOM 794 C C . TRP A 1 98 ? 6.178 -4.382 -18.795 1.00 63.16 98 TRP A C 1
ATOM 796 O O . TRP A 1 98 ? 7.235 -4.993 -18.640 1.00 63.16 98 TRP A O 1
ATOM 806 N N . ARG A 1 99 ? 6.021 -3.484 -19.782 1.00 57.09 99 ARG A N 1
ATOM 807 C CA . ARG A 1 99 ? 7.133 -2.971 -20.607 1.00 57.09 99 ARG A CA 1
ATOM 808 C C . ARG A 1 99 ? 8.031 -2.056 -19.766 1.00 57.09 99 ARG A C 1
ATOM 810 O O . ARG A 1 99 ? 8.028 -0.839 -19.923 1.00 57.09 99 ARG A O 1
ATOM 817 N N . S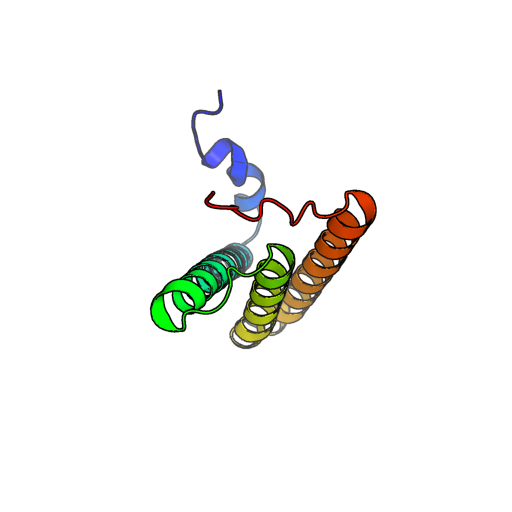ER A 1 100 ? 8.837 -2.629 -18.881 1.00 56.31 100 SER A N 1
ATOM 818 C CA . SER A 1 100 ? 9.944 -1.923 -18.227 1.00 56.31 100 SER A CA 1
ATOM 819 C C . SER A 1 100 ? 11.188 -1.901 -19.112 1.00 56.31 100 SER A C 1
ATOM 821 O O . SER A 1 100 ? 12.207 -2.440 -18.715 1.00 56.31 100 SER A O 1
ATOM 823 N N . TYR A 1 101 ? 11.127 -1.280 -20.293 1.00 48.59 101 TYR A N 1
ATOM 824 C CA . TYR A 1 101 ? 12.334 -0.883 -21.029 1.00 48.59 101 TYR A CA 1
ATOM 825 C C . TYR A 1 101 ? 12.070 0.349 -21.896 1.00 48.59 101 TYR A C 1
ATOM 827 O O . TYR A 1 101 ? 11.809 0.259 -23.088 1.00 48.59 101 TYR A O 1
ATOM 835 N N . THR A 1 102 ? 12.251 1.516 -21.297 1.00 43.91 102 THR A N 1
ATOM 836 C CA . THR A 1 102 ? 13.041 2.562 -21.946 1.00 43.91 102 THR A CA 1
ATOM 837 C C . THR A 1 102 ? 14.184 2.871 -20.993 1.00 43.91 102 THR A C 1
ATOM 839 O O . THR A 1 102 ? 14.138 3.797 -20.187 1.00 43.91 102 THR A O 1
ATOM 842 N N . ARG A 1 103 ? 15.216 2.014 -21.051 1.00 49.31 103 ARG A N 1
ATOM 843 C CA . ARG A 1 103 ? 16.586 2.449 -20.768 1.00 49.31 103 ARG A CA 1
ATOM 844 C C . ARG A 1 103 ? 16.773 3.698 -21.613 1.00 49.31 103 ARG A C 1
ATOM 846 O O . ARG A 1 103 ? 16.710 3.616 -22.835 1.00 49.31 103 ARG A O 1
ATOM 853 N N . ILE A 1 104 ? 16.918 4.843 -20.965 1.00 53.53 104 ILE A N 1
ATOM 854 C CA . ILE A 1 104 ? 17.434 6.023 -21.636 1.00 53.53 104 ILE A CA 1
ATOM 855 C C . ILE A 1 104 ? 18.906 5.692 -21.874 1.00 53.53 104 ILE A C 1
ATOM 857 O O . ILE A 1 104 ? 19.752 5.889 -21.005 1.00 53.53 104 ILE A O 1
ATOM 861 N N . GLU A 1 105 ? 19.174 5.033 -22.998 1.00 43.12 105 GLU A N 1
ATOM 862 C CA . GLU A 1 105 ? 20.499 4.996 -23.593 1.00 43.12 105 GLU A CA 1
ATOM 863 C C . GLU A 1 105 ? 20.764 6.420 -24.071 1.00 43.12 105 GLU A C 1
ATOM 865 O O . GLU A 1 105 ? 20.285 6.844 -25.119 1.00 43.12 105 GLU A O 1
ATOM 870 N N . TYR A 1 106 ? 21.447 7.194 -23.232 1.00 48.03 106 TYR A N 1
ATOM 871 C CA . TYR A 1 106 ? 22.175 8.353 -23.716 1.00 48.03 106 TYR A CA 1
ATOM 872 C C . TYR A 1 106 ? 23.355 7.799 -24.517 1.00 48.03 106 TYR A C 1
ATOM 874 O O . TYR A 1 106 ? 24.263 7.200 -23.939 1.00 48.03 106 TYR A O 1
ATOM 882 N N . GLY A 1 107 ? 23.248 7.900 -25.843 1.00 43.12 107 GLY A N 1
ATOM 883 C CA . GLY A 1 107 ? 24.387 7.815 -26.754 1.00 43.12 107 GLY A CA 1
ATOM 884 C C . GLY A 1 107 ? 25.241 9.072 -26.691 1.00 43.12 107 GLY A C 1
ATOM 885 O O . GLY A 1 107 ? 24.710 10.122 -26.257 1.00 43.12 107 GLY A O 1
#